Protein AF-A0A9W7JAD5-F1 (afdb_monomer_lite)

Radius of gyration: 28.15 Å; chains: 1; bounding box: 69×48×65 Å

Structure (mmCIF, N/CA/C/O backbone):
data_AF-A0A9W7JAD5-F1
#
_entry.id   AF-A0A9W7JAD5-F1
#
loop_
_atom_site.group_PDB
_atom_site.id
_atom_site.type_symbol
_atom_site.label_atom_id
_atom_site.label_alt_id
_atom_site.label_comp_id
_atom_site.label_asym_id
_atom_site.label_entity_id
_atom_site.label_seq_id
_atom_site.pdbx_PDB_ins_code
_atom_site.Cartn_x
_atom_site.Cartn_y
_atom_site.Cartn_z
_atom_site.occupancy
_atom_site.B_iso_or_equiv
_atom_site.auth_seq_id
_atom_site.auth_comp_id
_atom_site.auth_asym_id
_atom_site.auth_atom_id
_atom_site.pdbx_PDB_model_num
ATOM 1 N N . MET A 1 1 ? 34.077 -23.050 9.502 1.00 61.19 1 MET A N 1
ATOM 2 C CA . MET A 1 1 ? 33.034 -22.826 8.476 1.00 61.19 1 MET A CA 1
ATOM 3 C C . MET A 1 1 ? 33.298 -23.782 7.330 1.00 61.19 1 MET A C 1
ATOM 5 O O . MET A 1 1 ? 34.408 -23.786 6.819 1.00 61.19 1 MET A O 1
ATOM 9 N N . SER A 1 2 ? 32.351 -24.663 7.005 1.00 85.38 2 SER A N 1
ATOM 10 C CA . SER A 1 2 ? 32.555 -25.693 5.975 1.00 85.38 2 SER A CA 1
ATOM 11 C C . SER A 1 2 ? 32.634 -25.044 4.589 1.00 85.38 2 SER A C 1
ATOM 13 O O . SER A 1 2 ? 31.860 -24.125 4.324 1.00 85.38 2 SER A O 1
ATOM 15 N N . PHE A 1 3 ? 33.515 -25.500 3.693 1.00 89.62 3 PHE A N 1
ATOM 16 C CA . PHE A 1 3 ? 33.637 -24.959 2.326 1.00 89.62 3 PHE A CA 1
ATOM 17 C C . PHE A 1 3 ? 32.287 -24.868 1.595 1.00 89.62 3 PHE A C 1
ATOM 19 O O . PHE A 1 3 ? 32.022 -23.897 0.890 1.00 89.62 3 PHE A O 1
ATOM 26 N N . TYR A 1 4 ? 31.387 -25.816 1.865 1.00 91.12 4 TYR A N 1
ATOM 27 C CA . TYR A 1 4 ? 30.015 -25.824 1.361 1.00 91.12 4 TYR A CA 1
ATOM 28 C C . TYR A 1 4 ? 29.189 -24.618 1.817 1.00 91.12 4 TYR A C 1
ATOM 30 O O . TYR A 1 4 ? 28.456 -24.041 1.024 1.00 91.12 4 TYR A O 1
ATOM 38 N N . THR A 1 5 ? 29.331 -24.191 3.075 1.00 90.38 5 THR A N 1
ATOM 39 C CA . THR A 1 5 ? 28.614 -23.011 3.589 1.00 90.38 5 THR A CA 1
ATOM 40 C C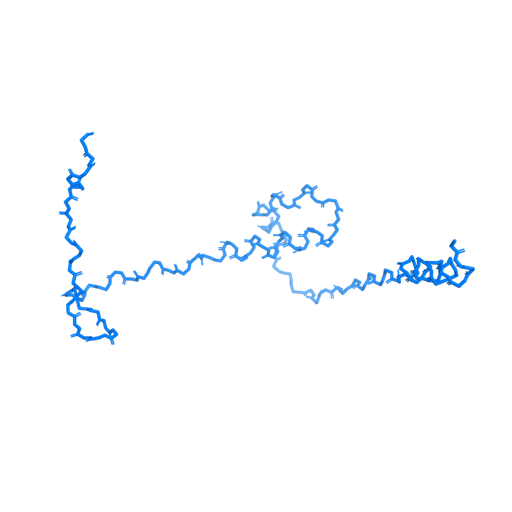 . THR A 1 5 ? 29.056 -21.743 2.868 1.00 90.38 5 THR A C 1
ATOM 42 O O . THR A 1 5 ? 28.208 -20.975 2.422 1.00 90.38 5 THR A O 1
ATOM 45 N N . LEU A 1 6 ? 30.364 -21.561 2.662 1.00 92.12 6 LEU A N 1
ATOM 46 C CA . LEU A 1 6 ? 30.898 -20.405 1.940 1.00 92.12 6 LEU A CA 1
ATOM 47 C C . LEU A 1 6 ? 30.445 -20.404 0.474 1.00 92.12 6 LEU A C 1
ATOM 49 O O . LEU A 1 6 ? 30.007 -19.370 -0.020 1.00 92.12 6 LEU A O 1
ATOM 53 N N . PHE A 1 7 ? 30.467 -21.562 -0.186 1.00 93.94 7 PHE A N 1
ATOM 54 C CA . PHE A 1 7 ? 29.992 -21.713 -1.562 1.00 93.94 7 PHE A CA 1
ATOM 55 C C . PHE A 1 7 ? 28.491 -21.406 -1.719 1.00 93.94 7 PHE A C 1
ATOM 57 O O . PHE A 1 7 ? 28.085 -20.722 -2.655 1.00 93.94 7 PHE A O 1
ATOM 64 N N . ILE A 1 8 ? 27.649 -21.850 -0.781 1.00 94.50 8 ILE A N 1
ATOM 65 C CA . ILE A 1 8 ? 26.210 -21.539 -0.802 1.00 94.50 8 ILE A CA 1
ATOM 66 C C . ILE A 1 8 ? 25.981 -20.028 -0.654 1.00 94.50 8 ILE A C 1
ATOM 68 O O . ILE A 1 8 ? 25.192 -19.445 -1.401 1.00 94.50 8 ILE A O 1
ATOM 72 N N . PHE A 1 9 ? 26.692 -19.374 0.271 1.00 93.75 9 PHE A N 1
ATOM 73 C CA . PHE A 1 9 ? 26.570 -17.928 0.467 1.00 93.75 9 PHE A CA 1
ATOM 74 C C . PHE A 1 9 ? 27.008 -17.128 -0.763 1.00 93.75 9 PHE A C 1
ATOM 76 O O . PHE A 1 9 ? 26.331 -16.163 -1.125 1.00 93.75 9 PHE A O 1
ATOM 83 N N . THR A 1 10 ? 28.094 -17.520 -1.433 1.00 93.56 10 THR A N 1
ATOM 84 C CA . THR A 1 10 ? 28.570 -16.812 -2.631 1.00 93.56 10 THR A CA 1
ATOM 85 C C . THR A 1 10 ? 27.603 -16.953 -3.804 1.00 93.56 10 THR A C 1
ATOM 87 O O . THR A 1 10 ? 27.322 -15.958 -4.474 1.00 93.56 10 THR A O 1
ATOM 90 N N . VAL A 1 11 ? 27.025 -18.139 -4.019 1.00 94.06 11 VAL A N 1
ATOM 91 C CA . VAL A 1 11 ? 26.011 -18.364 -5.065 1.00 94.06 11 VAL A CA 1
ATOM 92 C C . VAL A 1 11 ? 24.743 -17.544 -4.799 1.00 94.06 11 VAL A C 1
ATOM 94 O O . VAL A 1 11 ? 24.225 -16.898 -5.713 1.00 94.06 11 VAL A O 1
ATOM 97 N N . LEU A 1 12 ? 24.264 -17.505 -3.550 1.00 92.38 12 LEU A N 1
ATOM 98 C CA . LEU A 1 12 ? 23.097 -16.699 -3.170 1.00 92.38 12 LEU A CA 1
ATOM 99 C C . LEU A 1 12 ? 23.342 -15.196 -3.359 1.00 92.38 12 LEU A C 1
ATOM 101 O O . LEU A 1 12 ? 22.472 -14.492 -3.878 1.00 92.38 12 LEU A O 1
ATOM 105 N N . LEU A 1 13 ? 24.525 -14.707 -2.977 1.00 91.56 13 LEU A N 1
ATOM 106 C CA . LEU A 1 13 ? 24.916 -13.311 -3.174 1.00 91.56 13 LEU A CA 1
ATOM 107 C C . LEU A 1 13 ? 24.928 -12.952 -4.667 1.00 91.56 13 LEU A C 1
ATOM 109 O O . LEU A 1 13 ? 24.360 -11.935 -5.062 1.00 91.56 13 LEU A O 1
ATOM 113 N N . LEU A 1 14 ? 25.521 -13.810 -5.501 1.00 90.88 14 LEU A N 1
ATOM 114 C CA . LEU A 1 14 ? 25.584 -13.608 -6.946 1.00 90.88 14 LEU A CA 1
ATOM 115 C C . LEU A 1 14 ? 24.175 -13.550 -7.556 1.00 90.88 14 LEU A C 1
ATOM 117 O O . LEU A 1 14 ? 23.865 -12.624 -8.302 1.00 90.88 14 LEU A O 1
ATOM 121 N N . PHE A 1 15 ? 23.280 -14.463 -7.173 1.00 87.00 15 PHE A N 1
ATOM 122 C CA . PHE A 1 15 ? 21.899 -14.480 -7.666 1.00 87.00 15 PHE A CA 1
ATOM 123 C C . PHE A 1 15 ? 21.105 -13.216 -7.285 1.00 87.00 15 PHE A C 1
ATOM 125 O O . PHE A 1 15 ? 20.292 -12.718 -8.067 1.00 87.00 15 PHE A O 1
ATOM 132 N N . LEU A 1 16 ? 21.353 -12.660 -6.096 1.00 82.75 16 LEU A N 1
ATOM 133 C CA . LEU A 1 16 ? 20.735 -11.408 -5.651 1.00 82.75 16 LEU A CA 1
ATOM 134 C C . LEU A 1 16 ? 21.249 -10.190 -6.429 1.00 82.75 16 LEU A C 1
ATOM 136 O O . LEU A 1 16 ? 20.464 -9.283 -6.719 1.00 82.75 16 LEU A O 1
ATOM 140 N N . LEU A 1 17 ? 22.537 -10.181 -6.780 1.00 79.44 17 LEU A N 1
ATOM 141 C CA . LEU A 1 17 ? 23.172 -9.111 -7.554 1.00 79.44 17 LEU A CA 1
ATOM 142 C C . LEU A 1 17 ? 22.801 -9.161 -9.041 1.00 79.44 17 LEU A C 1
ATOM 144 O O . LEU A 1 17 ? 22.690 -8.115 -9.675 1.00 79.44 17 LEU A O 1
ATOM 148 N N . LEU A 1 18 ? 22.542 -10.351 -9.589 1.00 76.75 18 LEU A N 1
ATOM 149 C CA . LEU A 1 18 ? 22.181 -10.549 -10.997 1.00 76.75 18 LEU A CA 1
ATOM 150 C C . LEU A 1 18 ? 20.716 -10.221 -11.324 1.00 76.75 18 LEU A C 1
ATOM 152 O O . LEU A 1 18 ? 20.266 -10.511 -12.431 1.00 76.75 18 LEU A O 1
ATOM 156 N N . ARG A 1 19 ? 19.953 -9.603 -10.411 1.00 75.38 19 ARG A N 1
ATOM 157 C CA . ARG A 1 19 ? 18.561 -9.224 -10.693 1.00 75.38 19 ARG A CA 1
ATOM 158 C C . ARG A 1 19 ? 18.502 -8.269 -11.891 1.00 75.38 19 ARG A C 1
ATOM 160 O O . ARG A 1 19 ? 18.922 -7.115 -11.760 1.00 75.38 19 ARG A O 1
ATOM 167 N N . PRO A 1 20 ? 17.921 -8.687 -13.031 1.00 59.91 20 PRO A N 1
ATOM 168 C CA . PRO A 1 20 ? 17.729 -7.781 -14.142 1.00 59.91 20 PRO A CA 1
ATOM 169 C C . PRO A 1 20 ? 16.740 -6.713 -13.687 1.00 59.91 20 PRO A C 1
ATOM 171 O O . PRO A 1 20 ? 15.577 -6.993 -13.385 1.00 59.91 20 PRO A O 1
ATOM 174 N N . SER A 1 21 ? 17.213 -5.471 -13.615 1.00 60.22 21 SER A N 1
ATOM 175 C CA . SER A 1 21 ? 16.345 -4.309 -13.470 1.00 60.22 21 SER A CA 1
ATOM 176 C C . SER A 1 21 ? 15.638 -4.099 -14.802 1.00 60.22 21 SER A C 1
ATOM 178 O O . SER A 1 21 ? 15.998 -3.225 -15.583 1.00 60.22 21 SER A O 1
ATOM 180 N N . SER A 1 22 ? 14.646 -4.939 -15.091 1.00 58.38 22 SER A N 1
ATOM 181 C 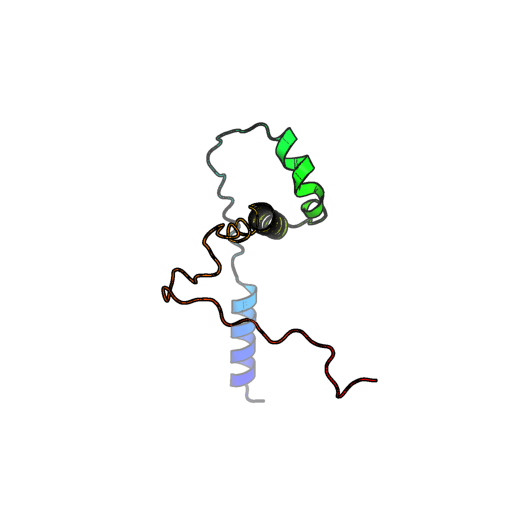CA . SER A 1 22 ? 13.711 -4.713 -16.184 1.00 58.38 22 SER A CA 1
ATOM 182 C C . SER A 1 22 ? 12.845 -3.511 -15.810 1.00 58.38 22 SER A C 1
ATOM 184 O O . SER A 1 22 ? 11.763 -3.618 -15.232 1.00 58.38 22 SER A O 1
ATOM 186 N N . SER A 1 23 ? 13.352 -2.315 -16.107 1.00 55.47 23 SER A N 1
ATOM 187 C CA . SER A 1 23 ? 12.526 -1.122 -16.205 1.00 55.47 23 SER A CA 1
ATOM 188 C C . SER A 1 23 ? 11.702 -1.244 -17.480 1.00 55.47 23 SER A C 1
ATOM 190 O O . SER A 1 23 ? 12.058 -0.701 -18.524 1.00 55.47 23 SER A O 1
ATOM 192 N N . THR A 1 24 ? 10.603 -1.991 -17.409 1.00 50.84 24 THR A N 1
ATOM 193 C CA . THR A 1 24 ? 9.571 -1.920 -18.438 1.00 50.84 24 THR A CA 1
ATOM 194 C C . THR A 1 24 ? 8.946 -0.536 -18.338 1.00 50.84 24 THR A C 1
ATOM 196 O O . THR A 1 24 ? 8.066 -0.283 -17.513 1.00 50.84 24 THR A O 1
ATOM 199 N N . THR A 1 25 ? 9.439 0.389 -19.155 1.00 57.28 25 THR A N 1
ATOM 200 C CA . THR A 1 25 ? 8.799 1.677 -19.406 1.00 57.28 25 THR A CA 1
ATOM 201 C C . THR A 1 25 ? 7.530 1.391 -20.201 1.00 57.28 25 THR A C 1
ATOM 203 O O . THR A 1 25 ? 7.508 1.498 -21.422 1.00 57.28 25 THR A O 1
ATOM 206 N N . GLN A 1 26 ? 6.468 0.957 -19.518 1.00 50.16 26 GLN A N 1
ATOM 207 C CA . GLN A 1 26 ? 5.133 0.974 -20.101 1.00 50.16 26 GLN A CA 1
ATOM 208 C C . GLN A 1 26 ? 4.745 2.442 -20.250 1.00 50.16 26 GLN A C 1
ATOM 210 O O . GLN A 1 26 ? 4.404 3.114 -19.275 1.00 50.16 26 GLN A O 1
ATOM 215 N N . THR A 1 27 ? 4.862 2.958 -21.467 1.00 54.62 27 THR A N 1
ATOM 216 C CA . THR A 1 27 ? 4.195 4.184 -21.881 1.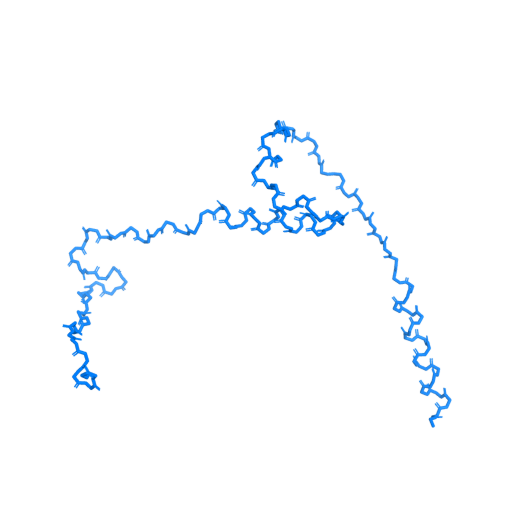00 54.62 27 THR A CA 1
ATOM 217 C C . THR A 1 27 ? 2.687 3.919 -21.833 1.00 54.62 27 THR A C 1
ATOM 219 O O . THR A 1 27 ? 2.191 3.077 -22.581 1.00 54.62 27 THR A O 1
ATOM 222 N N . PRO A 1 28 ? 1.922 4.568 -20.937 1.00 60.78 28 PRO A N 1
ATOM 223 C CA . PRO A 1 28 ? 0.474 4.463 -20.997 1.00 60.78 28 PRO A CA 1
ATOM 224 C C . PRO A 1 28 ? -0.021 5.142 -22.286 1.00 60.78 28 PRO A C 1
ATOM 226 O O . PRO A 1 28 ? 0.550 6.163 -22.691 1.00 60.78 28 PRO A O 1
ATOM 229 N N . PRO A 1 29 ? -1.073 4.613 -22.935 1.00 51.66 29 PRO A N 1
ATOM 230 C CA . PRO A 1 29 ? -1.652 5.242 -24.108 1.00 51.66 29 PRO A CA 1
ATOM 231 C C . PRO A 1 29 ? -2.114 6.660 -23.760 1.00 51.66 29 PRO A C 1
ATOM 233 O O . PRO A 1 29 ? -2.771 6.924 -22.7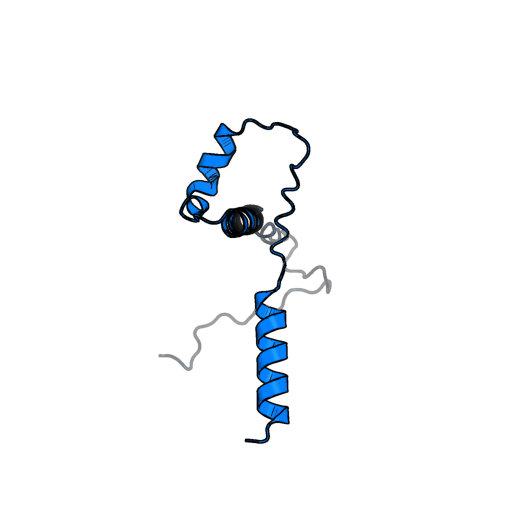49 1.00 51.66 29 PRO A O 1
ATOM 236 N N . ARG A 1 30 ? -1.683 7.579 -24.617 1.00 49.41 30 ARG A N 1
ATOM 237 C CA . ARG A 1 30 ? -1.858 9.024 -24.550 1.00 49.41 30 ARG A CA 1
ATOM 238 C C . ARG A 1 30 ? -3.329 9.388 -24.746 1.00 49.41 30 ARG A C 1
ATOM 240 O O . ARG A 1 30 ? -3.751 9.649 -25.862 1.00 49.41 30 ARG A O 1
ATOM 247 N N . ASN A 1 31 ? -4.078 9.475 -23.654 1.00 49.16 31 ASN A N 1
ATOM 248 C CA . ASN A 1 31 ? -5.219 10.382 -23.564 1.00 49.16 31 ASN A CA 1
ATOM 249 C C . ASN A 1 31 ? -4.761 11.554 -22.703 1.00 49.16 31 ASN A C 1
ATOM 251 O O . ASN A 1 31 ? -4.472 11.366 -21.525 1.00 49.16 31 ASN A O 1
ATOM 255 N N . HIS A 1 32 ? -4.607 12.728 -23.317 1.00 48.31 32 HIS A N 1
ATOM 256 C CA . HIS A 1 32 ? -4.128 13.954 -22.676 1.00 48.31 32 HIS A CA 1
ATOM 257 C C . HIS A 1 32 ? -5.291 14.722 -22.030 1.00 48.31 32 HIS A C 1
ATOM 259 O O . HIS A 1 32 ? -5.947 15.500 -22.721 1.00 48.31 32 HIS A O 1
ATOM 265 N N . PRO A 1 33 ? -5.532 14.619 -20.712 1.00 52.41 33 PRO A N 1
ATOM 266 C CA . PRO A 1 33 ? -5.993 15.766 -19.957 1.00 52.41 33 PRO A CA 1
ATOM 267 C C . PRO A 1 33 ? -4.790 16.692 -19.729 1.00 52.41 33 PRO A C 1
ATOM 269 O O . PRO A 1 33 ? -3.695 16.244 -19.393 1.00 52.41 33 PRO A O 1
ATOM 272 N N . ASN A 1 34 ? -5.001 17.985 -19.953 1.00 49.00 34 ASN A N 1
ATOM 273 C CA . ASN A 1 34 ? -4.012 19.059 -19.874 1.00 49.00 34 ASN A CA 1
ATOM 274 C C . ASN A 1 34 ? -2.994 18.876 -18.709 1.00 49.00 34 ASN A C 1
ATOM 276 O O . ASN A 1 34 ? -3.389 18.950 -17.538 1.00 49.00 34 ASN A O 1
ATOM 280 N N . PRO A 1 35 ? -1.691 18.645 -18.984 1.00 53.81 35 PRO A N 1
ATOM 281 C CA . PRO A 1 35 ? -0.708 18.275 -17.960 1.00 53.81 35 PRO A CA 1
ATOM 282 C C . PRO A 1 35 ? -0.473 19.377 -16.920 1.00 53.81 35 PRO A C 1
ATOM 284 O O . PRO A 1 35 ? -0.123 19.079 -15.778 1.00 53.81 35 PRO A O 1
ATOM 287 N N . GLN A 1 36 ? -0.716 20.646 -17.259 1.00 53.28 36 GLN A N 1
ATOM 288 C CA . GLN A 1 36 ? -0.413 21.778 -16.376 1.00 53.28 36 GLN A CA 1
ATOM 289 C C . GLN A 1 36 ? -1.222 21.773 -15.068 1.00 53.28 36 GLN A C 1
ATOM 291 O O . GLN A 1 36 ? -0.700 22.155 -14.021 1.00 53.28 36 GLN A O 1
ATOM 296 N N . GLN A 1 37 ? -2.463 21.276 -15.078 1.00 52.22 37 GLN A N 1
ATOM 297 C CA . GLN A 1 37 ? -3.311 21.269 -13.878 1.00 52.22 37 GLN A CA 1
ATOM 298 C C . GLN A 1 37 ? -2.976 20.141 -12.890 1.00 52.22 37 GLN A C 1
ATOM 300 O O . GLN A 1 37 ? -3.309 20.236 -11.708 1.00 52.22 37 GLN A O 1
ATOM 305 N N . GLN A 1 38 ? -2.315 19.069 -13.339 1.00 54.25 38 GLN A N 1
ATOM 306 C CA . GLN A 1 38 ? -1.946 17.960 -12.456 1.00 54.25 38 GLN A CA 1
ATOM 307 C C . GLN A 1 38 ? -0.661 18.241 -11.673 1.00 54.25 38 GLN A C 1
ATOM 309 O O . GLN A 1 38 ? -0.572 17.840 -10.519 1.00 54.25 38 GLN A O 1
ATOM 314 N N . TYR A 1 39 ? 0.315 18.973 -12.213 1.00 55.91 39 TYR A N 1
ATOM 315 C CA . TYR A 1 39 ? 1.565 19.224 -11.477 1.00 55.91 39 TYR A CA 1
ATOM 316 C C . TYR A 1 39 ? 1.383 20.083 -10.216 1.00 55.91 39 TYR A C 1
ATOM 318 O O . TYR A 1 39 ? 2.079 19.855 -9.225 1.00 55.91 39 TYR A O 1
ATOM 326 N N . SER A 1 40 ? 0.433 21.023 -10.206 1.00 59.78 40 SER A N 1
ATOM 327 C CA . SER A 1 40 ? 0.197 21.899 -9.048 1.00 59.78 40 SER A CA 1
ATOM 328 C C . SER A 1 40 ? -0.380 21.144 -7.846 1.00 59.78 40 SER A C 1
ATOM 330 O O . SER A 1 40 ? 0.035 21.372 -6.711 1.00 59.78 40 SER A O 1
ATOM 332 N N . ARG A 1 41 ? -1.283 20.184 -8.086 1.00 60.62 41 ARG A N 1
ATOM 333 C CA . ARG A 1 41 ? -1.964 19.431 -7.022 1.00 60.62 41 ARG A CA 1
ATOM 334 C C . ARG A 1 41 ? -1.040 18.446 -6.299 1.00 60.62 41 ARG A C 1
ATOM 336 O O . ARG A 1 41 ? -1.298 18.124 -5.146 1.00 60.62 41 ARG A O 1
ATOM 343 N N . PHE A 1 42 ? 0.038 17.988 -6.937 1.00 64.31 42 PHE A N 1
ATOM 344 C CA . PHE A 1 42 ? 0.930 16.950 -6.401 1.00 64.31 42 PHE A CA 1
ATOM 345 C C . PHE A 1 42 ? 2.376 17.436 -6.193 1.00 64.31 42 PHE A C 1
ATOM 347 O O . PHE A 1 42 ? 3.326 16.655 -6.292 1.00 64.31 42 PHE A O 1
ATOM 354 N N . ARG A 1 43 ? 2.553 18.731 -5.887 1.00 67.62 43 ARG A N 1
ATOM 355 C CA . ARG A 1 43 ? 3.869 19.367 -5.678 1.00 67.62 43 ARG A CA 1
ATOM 356 C C . ARG A 1 43 ? 4.730 18.642 -4.631 1.00 67.62 43 ARG A C 1
ATOM 358 O O . ARG A 1 43 ? 5.943 18.571 -4.794 1.00 67.62 43 ARG A O 1
ATOM 365 N N . SER A 1 44 ? 4.098 18.037 -3.620 1.00 70.44 44 SER A N 1
ATOM 366 C CA . SER A 1 44 ? 4.753 17.251 -2.559 1.00 70.44 44 SER A CA 1
ATOM 367 C C . SER A 1 44 ? 5.580 16.072 -3.095 1.00 70.44 44 SER A C 1
ATOM 369 O O . SER A 1 44 ? 6.660 15.800 -2.582 1.00 70.44 44 SER A O 1
ATOM 371 N N . CYS A 1 45 ? 5.150 15.430 -4.186 1.00 77.56 45 CYS A N 1
ATOM 372 C CA . CYS A 1 45 ? 5.870 14.303 -4.784 1.00 77.56 45 CYS A CA 1
ATOM 373 C C . CYS A 1 45 ? 7.037 14.729 -5.698 1.00 77.56 45 CYS A C 1
ATOM 375 O O . CYS A 1 45 ? 7.695 13.874 -6.293 1.00 77.56 45 CYS A O 1
ATOM 377 N N . GLY A 1 46 ? 7.273 16.037 -5.867 1.00 72.44 46 GLY A N 1
ATOM 378 C CA . GLY A 1 46 ? 8.298 16.585 -6.760 1.00 72.44 46 GLY A CA 1
ATOM 379 C C . GLY A 1 46 ? 9.735 16.428 -6.256 1.00 72.44 46 GLY A C 1
ATOM 380 O O . GLY A 1 46 ? 10.648 16.421 -7.075 1.00 72.44 46 GLY A O 1
ATOM 381 N N . SER A 1 47 ? 9.931 16.249 -4.947 1.00 78.38 47 SER A N 1
ATOM 382 C CA . SER A 1 47 ? 11.243 16.038 -4.312 1.00 78.38 47 SER A CA 1
ATOM 383 C C . SER A 1 47 ? 11.818 14.631 -4.526 1.00 78.38 47 SER A C 1
ATOM 385 O O . SER A 1 47 ? 12.969 14.373 -4.186 1.00 78.38 47 SER A O 1
ATOM 387 N N . LEU A 1 48 ? 11.035 13.706 -5.092 1.00 81.88 48 LEU A N 1
ATOM 388 C CA . LEU A 1 48 ? 11.447 12.324 -5.319 1.00 81.88 48 LEU A CA 1
ATOM 389 C C . LEU A 1 48 ? 12.168 12.188 -6.665 1.00 81.88 48 LEU A C 1
ATOM 391 O O . LEU A 1 48 ? 11.538 12.214 -7.726 1.00 81.88 48 LEU A O 1
ATOM 395 N N . SER A 1 49 ? 13.483 11.966 -6.618 1.00 77.50 49 SER A N 1
ATOM 396 C CA . SER A 1 49 ? 14.333 11.815 -7.811 1.00 77.50 49 SER A CA 1
ATOM 397 C C . SER A 1 49 ? 14.071 10.520 -8.586 1.00 77.50 49 SER A C 1
ATOM 399 O O . SER A 1 49 ? 14.388 10.427 -9.769 1.00 77.50 49 SER A O 1
ATOM 401 N N . ARG A 1 50 ? 13.495 9.493 -7.939 1.00 83.06 50 ARG A N 1
ATOM 402 C CA . ARG A 1 50 ? 13.263 8.181 -8.562 1.00 83.06 50 ARG A CA 1
ATOM 403 C C . ARG A 1 50 ? 11.858 8.084 -9.175 1.00 83.06 50 ARG A C 1
ATOM 405 O O . ARG A 1 50 ? 10.870 8.270 -8.456 1.00 83.06 50 ARG A O 1
ATOM 412 N N . PRO A 1 51 ? 11.727 7.658 -10.446 1.00 76.69 51 PRO A N 1
ATOM 413 C CA . PRO A 1 51 ? 10.438 7.603 -11.142 1.00 76.69 51 PRO A CA 1
ATOM 414 C C . PRO A 1 51 ? 9.439 6.651 -10.467 1.00 76.69 51 PRO A C 1
ATOM 416 O O . PRO A 1 51 ? 8.262 6.982 -10.315 1.00 76.69 51 PRO A O 1
ATOM 419 N N . ARG A 1 52 ? 9.912 5.503 -9.960 1.00 80.12 52 ARG A N 1
ATOM 420 C CA . ARG A 1 52 ? 9.071 4.542 -9.227 1.00 80.12 52 ARG A CA 1
ATOM 421 C C . ARG A 1 52 ? 8.504 5.138 -7.936 1.00 80.12 52 ARG A C 1
ATOM 423 O O . ARG A 1 52 ? 7.309 5.016 -7.689 1.00 80.12 52 ARG A O 1
ATOM 430 N N . GLN A 1 53 ? 9.324 5.826 -7.142 1.00 81.50 53 GLN A N 1
ATOM 431 C CA . GLN A 1 53 ? 8.877 6.466 -5.897 1.00 81.50 53 GLN A CA 1
ATOM 432 C C . GLN A 1 53 ? 7.867 7.578 -6.181 1.00 81.50 53 GLN A C 1
ATOM 434 O O . GLN A 1 53 ? 6.832 7.662 -5.522 1.00 81.50 53 GLN A O 1
ATOM 439 N N . ARG A 1 54 ? 8.118 8.370 -7.226 1.00 80.12 54 ARG A N 1
ATOM 440 C CA . ARG A 1 54 ? 7.216 9.434 -7.664 1.00 80.12 54 ARG A CA 1
ATOM 441 C C . ARG A 1 54 ? 5.848 8.889 -8.092 1.00 80.12 54 ARG A C 1
ATOM 443 O O . ARG A 1 54 ? 4.822 9.421 -7.677 1.00 80.12 54 ARG A O 1
ATOM 450 N N . SER A 1 55 ? 5.821 7.776 -8.830 1.00 83.19 55 SER A N 1
ATOM 451 C CA . SER A 1 55 ? 4.572 7.105 -9.225 1.00 83.19 55 SER A CA 1
ATOM 452 C C . SER A 1 55 ? 3.761 6.576 -8.030 1.00 83.19 55 SER A C 1
ATOM 454 O O . SER A 1 55 ? 2.538 6.720 -7.999 1.00 83.19 55 SER A O 1
ATOM 456 N N . LEU A 1 56 ? 4.435 6.029 -7.010 1.00 86.00 56 LEU A N 1
ATOM 457 C CA . LEU A 1 56 ? 3.794 5.560 -5.779 1.00 86.00 56 LEU A CA 1
ATOM 458 C C . LEU A 1 56 ? 3.242 6.724 -4.955 1.00 86.00 56 LEU A C 1
ATOM 460 O O . LEU A 1 56 ? 2.104 6.657 -4.497 1.00 86.00 56 LEU A O 1
ATOM 464 N N . CYS A 1 57 ? 4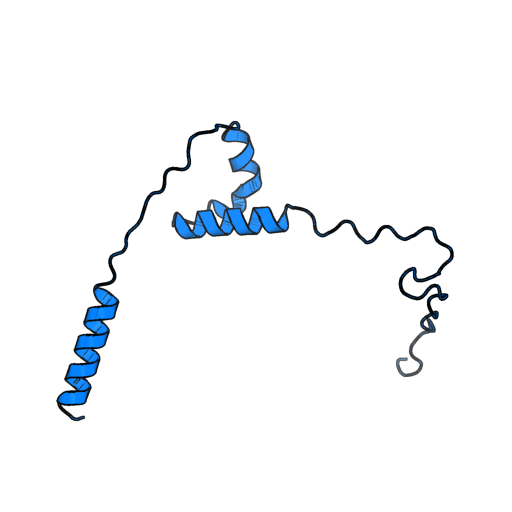.005 7.810 -4.830 1.00 85.62 57 CYS A N 1
ATOM 465 C CA . CYS A 1 57 ? 3.567 9.022 -4.145 1.00 85.62 57 CYS A CA 1
ATOM 466 C C . CYS A 1 57 ? 2.299 9.604 -4.789 1.00 85.62 57 CYS A C 1
ATOM 468 O O . CYS A 1 57 ? 1.314 9.858 -4.096 1.00 85.62 57 CYS A O 1
ATOM 470 N N . PHE A 1 58 ? 2.250 9.700 -6.125 1.00 82.19 58 PHE A N 1
ATOM 471 C CA . PHE A 1 58 ? 1.039 10.131 -6.831 1.00 82.19 58 PHE A CA 1
ATOM 472 C C . PHE A 1 58 ? -0.154 9.194 -6.598 1.00 82.19 58 PHE A C 1
ATOM 474 O O . PHE A 1 58 ? -1.286 9.664 -6.457 1.00 82.19 58 PHE A O 1
ATOM 481 N N . ARG A 1 59 ? 0.077 7.874 -6.542 1.00 82.12 59 ARG A N 1
ATOM 482 C CA . ARG A 1 59 ? -0.970 6.883 -6.255 1.00 82.12 59 ARG A CA 1
ATOM 483 C C . ARG A 1 59 ? -1.537 7.063 -4.847 1.00 82.12 59 ARG A C 1
ATOM 485 O O . ARG A 1 59 ? -2.754 7.109 -4.699 1.00 82.12 59 ARG A O 1
ATOM 492 N N . LEU A 1 60 ? -0.677 7.216 -3.843 1.00 82.50 60 LEU A N 1
ATOM 493 C CA . LEU A 1 60 ? -1.076 7.431 -2.449 1.00 82.50 60 LEU A CA 1
ATOM 494 C C . LEU A 1 60 ? -1.811 8.756 -2.268 1.00 82.50 60 LEU A C 1
ATOM 496 O O . LEU A 1 60 ? -2.894 8.791 -1.690 1.00 82.50 60 LEU A O 1
ATOM 500 N N . GLN A 1 61 ? -1.282 9.834 -2.843 1.00 82.31 61 GLN A N 1
ATOM 501 C CA . GLN A 1 61 ? -1.935 11.132 -2.771 1.00 82.31 61 GLN A CA 1
ATOM 502 C C . GLN A 1 61 ? -3.301 11.105 -3.472 1.00 82.31 61 GLN A C 1
ATOM 504 O O . GLN A 1 61 ? -4.245 11.722 -2.992 1.00 82.31 61 GLN A O 1
ATOM 509 N N . ARG A 1 62 ? -3.460 10.352 -4.570 1.00 77.19 62 ARG A N 1
ATOM 510 C CA . ARG A 1 62 ? -4.770 10.152 -5.210 1.00 77.19 62 ARG A CA 1
ATOM 511 C C . ARG A 1 62 ? -5.747 9.401 -4.303 1.00 77.19 62 ARG A C 1
ATOM 513 O O . ARG A 1 62 ? -6.917 9.764 -4.298 1.00 77.19 62 ARG A O 1
ATOM 520 N N . ILE A 1 63 ? -5.289 8.389 -3.566 1.00 79.00 63 ILE A N 1
ATOM 521 C CA . ILE A 1 63 ? -6.122 7.642 -2.609 1.00 79.00 63 ILE A CA 1
ATOM 522 C C . ILE A 1 63 ? -6.576 8.563 -1.478 1.00 79.00 63 ILE A C 1
ATOM 524 O O . ILE A 1 63 ? -7.756 8.598 -1.173 1.00 79.00 63 ILE A O 1
ATOM 528 N N . HIS A 1 64 ? -5.668 9.367 -0.927 1.00 73.56 64 HIS A N 1
ATOM 529 C CA . HIS A 1 64 ? -5.990 10.305 0.146 1.00 73.56 64 HIS A CA 1
ATOM 530 C C . HIS A 1 64 ? -6.922 11.442 -0.311 1.00 73.56 64 HIS A C 1
ATOM 532 O O . HIS A 1 64 ? -7.793 11.886 0.428 1.00 73.56 64 HIS A O 1
ATOM 538 N N . ASN A 1 65 ? -6.741 11.935 -1.541 1.00 72.56 65 ASN A N 1
ATOM 539 C CA . ASN A 1 65 ? -7.515 13.063 -2.067 1.00 72.56 65 ASN A CA 1
ATOM 540 C C . ASN A 1 65 ? -8.867 12.633 -2.669 1.00 72.56 65 ASN A C 1
ATOM 542 O O . ASN A 1 65 ? -9.756 13.461 -2.877 1.00 72.56 65 ASN A O 1
ATOM 546 N N . ARG A 1 66 ? -9.055 11.337 -2.954 1.00 68.56 66 ARG A N 1
ATOM 547 C CA . ARG A 1 66 ? -10.394 10.767 -3.107 1.00 68.56 66 ARG A CA 1
ATOM 548 C C . ARG A 1 66 ? -10.954 10.629 -1.702 1.00 68.56 66 ARG A C 1
ATOM 550 O O . ARG A 1 66 ? -10.585 9.709 -0.994 1.00 68.56 66 ARG A O 1
ATOM 557 N N . ARG A 1 67 ? -11.744 11.638 -1.331 1.00 63.69 67 ARG A N 1
ATOM 558 C CA . ARG A 1 67 ? -12.377 11.870 -0.028 1.00 63.69 67 ARG A CA 1
ATOM 559 C C . ARG A 1 67 ? -12.508 10.604 0.839 1.00 63.69 67 ARG A C 1
ATOM 561 O O . ARG A 1 67 ? -12.965 9.583 0.316 1.00 63.69 67 ARG A O 1
ATOM 568 N N . PRO A 1 68 ? -12.251 10.689 2.161 1.00 60.91 68 PRO A N 1
ATOM 569 C CA . PRO A 1 68 ? -12.809 9.700 3.073 1.00 60.91 68 PRO A CA 1
ATOM 570 C C . PRO A 1 68 ? -14.311 9.632 2.791 1.00 60.91 68 PRO A C 1
ATOM 572 O O . PRO A 1 68 ? -14.908 10.645 2.409 1.00 60.91 68 PRO A O 1
ATOM 575 N N . PHE A 1 69 ? -14.879 8.430 2.882 1.00 59.00 69 PHE A N 1
ATOM 576 C CA . PHE A 1 69 ? -16.313 8.181 2.770 1.00 59.00 69 PHE A CA 1
ATOM 577 C C . PHE A 1 69 ? -17.108 9.384 3.290 1.00 59.00 69 PHE A C 1
ATOM 579 O O . PHE A 1 69 ? -16.713 9.928 4.330 1.00 59.00 69 PHE A O 1
ATOM 586 N N . PRO A 1 70 ? -18.172 9.835 2.589 1.00 61.25 70 PRO A N 1
ATOM 587 C CA . PRO A 1 70 ? -19.025 10.873 3.152 1.00 61.25 70 PRO A CA 1
ATOM 588 C C . PRO A 1 70 ? -19.303 10.472 4.604 1.00 61.25 70 PRO A C 1
ATOM 590 O O . PRO A 1 70 ? -19.600 9.289 4.824 1.00 61.25 70 PRO A O 1
ATOM 593 N N . PRO A 1 71 ? -19.109 11.379 5.588 1.00 60.34 71 PRO A N 1
ATOM 594 C CA . PRO A 1 71 ? -19.465 11.057 6.961 1.00 60.34 71 PRO A CA 1
ATOM 595 C C . PRO A 1 71 ? -20.870 10.465 6.891 1.00 60.34 71 PRO A C 1
ATOM 597 O O . PRO A 1 71 ? -21.671 11.005 6.112 1.00 60.34 71 PRO A O 1
ATOM 600 N N . PRO A 1 72 ? -21.126 9.318 7.555 1.00 58.12 72 PRO A N 1
ATOM 601 C CA . PRO A 1 72 ? -22.416 8.654 7.456 1.00 58.12 72 PRO A CA 1
ATOM 602 C C . PRO A 1 72 ? -23.454 9.748 7.617 1.00 58.12 72 PRO A C 1
ATOM 604 O O . PRO A 1 72 ? -23.386 10.491 8.599 1.00 58.12 72 PRO A O 1
ATOM 607 N N . GLN A 1 73 ? -24.277 9.954 6.577 1.00 57.72 73 GLN A N 1
ATOM 608 C CA . GLN A 1 73 ? -25.313 10.976 6.609 1.00 57.72 73 GLN A CA 1
ATOM 609 C C . GLN A 1 73 ? -26.010 10.741 7.932 1.00 57.72 73 GLN A C 1
ATOM 611 O O . GLN A 1 73 ? -26.488 9.628 8.147 1.00 57.72 73 GLN A O 1
ATOM 616 N N . ALA A 1 74 ? -25.911 11.704 8.853 1.00 54.72 74 ALA A N 1
ATOM 617 C CA . ALA A 1 74 ? -26.537 11.598 10.153 1.00 54.72 74 ALA A CA 1
ATOM 618 C C . ALA A 1 74 ? -28.015 11.422 9.838 1.00 54.72 74 ALA A C 1
ATOM 620 O O . ALA A 1 74 ? -28.690 12.374 9.441 1.00 54.72 74 ALA A O 1
ATOM 621 N N . GLY A 1 75 ? -28.438 10.157 9.843 1.00 51.44 75 GLY A N 1
ATOM 622 C CA . GLY A 1 75 ? -29.754 9.739 9.440 1.00 51.44 75 GLY A CA 1
ATOM 623 C C . GLY A 1 75 ? -30.680 10.512 10.336 1.00 51.44 75 GLY A C 1
ATOM 624 O O . GLY A 1 75 ? -30.685 10.327 11.550 1.00 51.44 75 GLY A O 1
ATOM 625 N N . LYS A 1 76 ? -31.409 11.438 9.727 1.00 51.50 76 LYS A N 1
ATOM 626 C CA . LYS A 1 76 ? -32.474 12.220 10.334 1.00 51.50 76 LYS A CA 1
ATOM 627 C C . LYS A 1 76 ? -33.671 11.286 10.552 1.00 51.50 76 LYS A C 1
ATOM 629 O O . LYS A 1 76 ? -34.753 11.523 10.036 1.00 51.50 76 LYS A O 1
ATOM 634 N N . LEU A 1 77 ? -33.416 10.163 11.220 1.00 55.38 77 LEU A N 1
ATOM 635 C CA . LEU A 1 77 ? -34.311 9.039 11.422 1.00 55.38 77 LEU A CA 1
ATOM 636 C C . LEU A 1 77 ? -34.262 8.687 12.910 1.00 55.38 77 LEU A C 1
ATOM 638 O O . LEU A 1 77 ? -33.645 7.720 13.335 1.00 55.38 77 LEU A O 1
ATOM 642 N N . ASN A 1 78 ? -34.858 9.571 13.706 1.00 59.44 78 ASN A N 1
ATOM 643 C CA . ASN A 1 78 ? -35.487 9.266 14.993 1.00 59.44 78 ASN A CA 1
ATOM 644 C C . ASN A 1 78 ? -34.643 8.514 16.046 1.00 59.44 78 ASN A C 1
ATOM 646 O O . ASN A 1 78 ? -35.210 7.923 16.953 1.00 59.44 78 ASN A O 1
ATOM 650 N N . GLY A 1 79 ? -33.308 8.525 15.952 1.00 65.38 79 GLY A N 1
ATOM 651 C CA . GLY A 1 79 ? -32.441 7.781 16.875 1.00 65.38 79 GLY A CA 1
ATOM 652 C C . GLY A 1 79 ? -32.492 6.256 16.709 1.00 65.38 79 GLY A C 1
ATOM 653 O O . GLY A 1 79 ? -31.925 5.548 17.538 1.00 65.38 79 GLY A O 1
ATOM 654 N N . ILE A 1 80 ? -33.129 5.748 15.650 1.00 71.81 80 ILE A N 1
ATOM 655 C CA . ILE A 1 80 ? -33.312 4.314 15.402 1.00 71.81 80 ILE A CA 1
ATOM 656 C C . ILE A 1 80 ? -32.170 3.819 14.510 1.00 71.81 80 ILE A C 1
ATOM 658 O O . ILE A 1 80 ? -31.913 4.379 13.443 1.00 71.81 80 ILE A O 1
ATOM 662 N N . ASP A 1 81 ? -31.462 2.783 14.959 1.00 71.62 81 ASP A N 1
ATOM 663 C CA . ASP A 1 81 ? -30.425 2.116 14.176 1.00 71.62 81 ASP A CA 1
ATOM 664 C C . ASP A 1 81 ? -31.086 1.252 13.086 1.00 71.62 81 ASP A C 1
ATOM 666 O O . ASP A 1 81 ? -31.733 0.259 13.422 1.00 71.62 81 ASP A O 1
ATOM 670 N N . PRO A 1 82 ? -30.904 1.559 11.788 1.00 73.94 82 PRO A N 1
ATOM 671 C CA . PRO A 1 82 ? -31.545 0.829 10.692 1.00 73.94 82 PRO A CA 1
ATOM 672 C C . PRO A 1 82 ? -31.053 -0.617 10.543 1.00 73.94 82 PRO A C 1
ATOM 674 O O . PRO A 1 82 ? -31.628 -1.387 9.781 1.00 73.94 82 PRO A O 1
ATOM 677 N N . ARG A 1 83 ? -29.963 -1.006 11.218 1.00 78.62 83 ARG A N 1
ATOM 678 C CA . ARG A 1 83 ? -29.507 -2.403 11.233 1.00 78.62 83 ARG A CA 1
ATOM 679 C C . ARG A 1 83 ? -30.335 -3.268 12.181 1.00 78.62 83 ARG A C 1
ATOM 681 O O . ARG A 1 83 ? -30.405 -4.476 11.978 1.00 78.62 83 ARG A O 1
ATOM 688 N N . TYR A 1 84 ? -30.896 -2.662 13.221 1.00 77.44 84 TYR A N 1
ATOM 689 C CA . TYR A 1 84 ? -31.549 -3.373 14.317 1.00 77.44 84 TYR A CA 1
ATOM 690 C C . TYR A 1 84 ? -32.984 -2.896 14.576 1.00 77.44 84 TYR A C 1
ATOM 692 O O . TYR A 1 84 ? -33.607 -3.412 15.499 1.00 77.44 84 TYR A O 1
ATOM 700 N N . ASP A 1 85 ? -33.478 -1.909 13.816 1.00 75.00 85 ASP A N 1
ATOM 701 C CA . ASP A 1 85 ? -34.757 -1.205 14.011 1.00 75.00 85 ASP A CA 1
ATOM 702 C C . ASP A 1 85 ? -35.032 -0.846 15.482 1.00 75.00 85 ASP A C 1
ATOM 704 O O . ASP A 1 85 ? -36.165 -0.821 15.958 1.00 75.00 85 ASP A O 1
ATOM 708 N N . ALA A 1 86 ? -33.960 -0.560 16.221 1.00 75.12 86 ALA A N 1
ATOM 709 C CA . ALA A 1 86 ? -33.989 -0.299 17.649 1.00 75.12 86 ALA A CA 1
ATOM 710 C C . ALA A 1 86 ? -33.402 1.078 17.943 1.00 75.12 86 ALA A C 1
ATOM 712 O O . ALA A 1 86 ? -32.460 1.521 17.282 1.00 75.12 86 ALA A O 1
ATOM 713 N N . GLU A 1 87 ? -33.934 1.746 18.967 1.00 78.00 87 GLU A N 1
ATOM 714 C CA . GLU A 1 87 ? -33.370 3.006 19.435 1.00 78.00 87 GLU A CA 1
ATOM 715 C C . GLU A 1 87 ? -31.932 2.786 19.917 1.00 78.00 87 GLU A C 1
ATOM 717 O O . GLU A 1 87 ? -31.624 1.859 20.681 1.00 78.00 87 GLU A O 1
ATOM 722 N N . LYS A 1 88 ? -31.022 3.637 19.446 1.00 74.56 88 LYS A N 1
ATOM 723 C CA . LYS A 1 88 ? -29.631 3.598 19.870 1.00 74.56 88 LYS A CA 1
ATOM 724 C C . LYS A 1 88 ? -29.587 3.915 21.360 1.00 74.56 88 LYS A C 1
ATOM 726 O O . LYS A 1 88 ? -29.864 5.038 21.769 1.00 74.56 88 LYS A O 1
ATOM 731 N N . ARG A 1 89 ? -29.180 2.932 22.169 1.00 71.94 89 ARG A N 1
ATOM 732 C CA . ARG A 1 89 ? -28.956 3.134 23.605 1.00 71.94 89 ARG A CA 1
ATOM 733 C C . ARG A 1 89 ? -28.027 4.328 23.798 1.00 71.94 89 ARG A C 1
ATOM 735 O O . ARG A 1 89 ? -26.909 4.346 23.273 1.00 71.94 89 ARG A O 1
ATOM 742 N N . LEU A 1 90 ? -28.508 5.323 24.534 1.00 72.69 90 LEU A N 1
ATOM 743 C CA . LEU A 1 90 ? -27.701 6.466 24.920 1.00 72.69 90 LEU A CA 1
ATOM 744 C C . LEU A 1 90 ? -26.556 5.951 25.789 1.00 72.69 90 LEU A C 1
ATOM 746 O O . LEU A 1 90 ? -26.774 5.253 26.779 1.00 72.69 90 LEU A O 1
ATOM 750 N N . VAL A 1 91 ? -25.325 6.273 25.396 1.00 76.81 91 VAL A N 1
ATOM 751 C CA . VAL A 1 91 ? -24.193 6.118 26.305 1.00 76.81 91 VAL A CA 1
ATOM 752 C C . VAL A 1 91 ? -24.439 7.124 27.427 1.00 76.81 91 VAL A C 1
ATOM 754 O O . VAL A 1 91 ? -24.627 8.300 27.106 1.00 76.81 91 VAL A O 1
ATOM 757 N N . PRO A 1 92 ? -24.492 6.706 28.704 1.00 76.56 92 PRO A N 1
ATOM 758 C CA . PRO A 1 92 ? -24.661 7.647 29.798 1.00 76.56 92 PRO A CA 1
ATOM 759 C C . PRO A 1 92 ? -23.525 8.670 29.733 1.00 76.56 92 PRO A C 1
ATOM 761 O O . PRO A 1 92 ? -22.352 8.337 29.893 1.00 76.56 92 PRO A O 1
ATOM 764 N N . SER A 1 93 ? -23.881 9.911 29.414 1.00 75.00 93 SER A N 1
ATOM 765 C CA . SER A 1 93 ? -22.952 11.029 29.359 1.00 75.00 93 SER A CA 1
ATOM 766 C C . SER A 1 93 ? -22.896 11.675 30.735 1.00 75.00 93 SER A C 1
ATOM 768 O O . SER A 1 93 ? -23.890 12.221 31.209 1.00 75.00 93 SER A O 1
ATOM 770 N N . GLY A 1 94 ? -21.730 11.622 31.363 1.00 80.56 94 GLY A N 1
ATOM 771 C CA . GLY A 1 94 ? -21.450 12.270 32.636 1.00 80.56 94 GLY A CA 1
ATOM 772 C C . GLY A 1 94 ? -19.947 12.304 32.871 1.00 80.56 94 GLY A C 1
ATOM 773 O O . GLY A 1 94 ? -19.214 11.493 32.299 1.00 80.56 94 GLY A O 1
ATOM 774 N N . ALA A 1 95 ? -19.481 13.256 33.681 1.00 80.38 95 ALA A N 1
ATOM 775 C CA . ALA A 1 95 ? -18.097 13.251 34.137 1.00 80.38 95 ALA A CA 1
ATOM 776 C C . ALA A 1 95 ? -17.820 11.914 34.833 1.00 80.38 95 ALA A C 1
ATOM 778 O O . ALA A 1 95 ? -18.636 11.449 35.629 1.00 80.38 95 ALA A O 1
ATOM 779 N N . ASN A 1 96 ? -16.697 11.279 34.501 1.00 73.31 96 ASN A N 1
ATOM 780 C CA . ASN A 1 96 ? -16.288 10.064 35.187 1.00 73.31 96 ASN A CA 1
ATOM 781 C C . ASN A 1 96 ? -16.028 10.418 36.663 1.00 73.31 96 ASN A C 1
ATOM 783 O O . ASN A 1 96 ? -15.093 11.177 36.918 1.00 73.31 96 ASN A O 1
ATOM 787 N N . PRO A 1 97 ? -16.796 9.878 37.628 1.00 75.94 97 PRO A N 1
ATOM 788 C CA . PRO A 1 97 ? -16.654 10.239 39.040 1.00 75.94 97 PRO A CA 1
ATOM 789 C C . PRO A 1 97 ? -15.297 9.834 39.643 1.00 75.94 97 PRO A C 1
ATOM 791 O O . PRO A 1 97 ? -14.995 10.205 40.771 1.00 7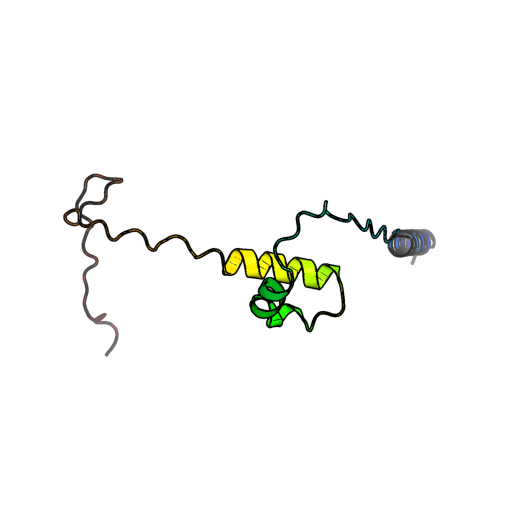5.94 97 PRO A O 1
ATOM 794 N N . LEU A 1 98 ? -14.476 9.075 38.908 1.00 74.69 98 LEU A N 1
ATOM 795 C CA . LEU A 1 98 ? -13.122 8.671 39.301 1.00 74.69 98 LEU A CA 1
ATOM 796 C C . LEU A 1 98 ? -12.026 9.696 38.965 1.00 74.69 98 LEU A C 1
ATOM 798 O O . LEU A 1 98 ? -10.864 9.437 39.266 1.00 74.69 98 LEU A O 1
ATOM 802 N N . HIS A 1 99 ? -12.359 10.831 38.348 1.00 62.69 99 HIS A N 1
ATOM 803 C CA . HIS A 1 99 ? -11.401 11.904 38.081 1.00 62.69 99 HIS A CA 1
ATOM 804 C C . HIS A 1 99 ? -11.942 13.244 38.599 1.00 62.69 99 HIS A C 1
ATOM 806 O O . HIS A 1 99 ? -12.837 13.823 37.984 1.00 62.69 99 HIS A O 1
ATOM 812 N N . ASN A 1 100 ? -11.369 13.707 39.717 1.00 60.56 100 ASN A N 1
ATOM 813 C CA . ASN A 1 100 ? -11.453 15.086 40.215 1.00 60.56 100 ASN A CA 1
ATOM 814 C C . ASN A 1 100 ? -10.210 15.871 39.793 1.00 60.56 100 ASN A C 1
ATOM 816 O O . ASN A 1 100 ? -9.112 15.264 39.810 1.00 60.56 100 ASN A O 1
#

pLDDT: mean 71.16, std 13.29, range [48.31, 94.5]

InterPro domains:
  IPR039618 CLAVATA3/ESR (CLE)-related protein 9-13 [PTHR34359] (3-100)

Organism: Hibiscus trionum (NCBI:txid183268)

Secondary structure (DSSP, 8-state):
--HHHHHHHHHHHHHHHT----------------THHHHHHTGGGGG--SHHHHHHHHHHHHHHHS-S--------STTEETTTTEE-PPP-----TT--

Sequence (100 aa):
MSFYTLFIFTVLLLFLLLRPSSSTTQTPPRNHPNPQQQYSRFRSCGSLSRPRQRSLCFRLQRIHNRRPFPPPQAGKLNGIDPRYDAEKRLVPSGANPLHN

Foldseek 3Di:
DDPVVVVVVVVVVVVVVPPPPPPPPPDDPDPDDDPPVVCVQQVVLVPDPDPVSSVVSSVVSVVPVPDDDDPPPPPPPDCADPVVRHRDPDDPDDDDPVPD